Protein AF-A0A9X9MD93-F1 (afdb_monomer)

Nearest PDB structures (foldseek):
  1ft8-assembly1_A  TM=9.246E-01  e=2.616E-09  Homo sapiens
  1ft8-assembly3_C  TM=9.223E-01  e=4.762E-09  Homo sapiens
  1fo1-assembly1_A  TM=9.308E-01  e=7.587E-09  Homo sapiens
  3rw6-assembly2_B  TM=9.137E-01  e=1.292E-08  Homo sapiens
  1ft8-assembly2_B  TM=8.081E-01  e=3.649E-09  Homo sapiens

InterPro domains:
  IPR030217 Nuclear RNA export factor [PTHR10662] (1-91)
  IPR032675 Leucine-rich repeat domain superfamily [G3DSA:3.80.10.10] (1-95)
  IPR057125 NXF1/2/3/5-like, leucine-rich repeat domain [PF24048] (1-90)

Mean predicted aligned error: 8.59 Å

pLDDT: mean 79.41, std 20.31, range [32.62, 97.31]

Foldseek 3Di:
DVVVLQCCLVPPLQDAADEPAQVQDQAQLVVCCCVPRRLNHQHYEHDQHAHQALVRVVSNFPRNHQFYAHHNYNHCVVDPDSVVNGDRPPDGPDRCVVVVPPDD

Structure (mmCIF, N/CA/C/O backbone):
data_AF-A0A9X9MD93-F1
#
_entry.id   AF-A0A9X9MD93-F1
#
loop_
_atom_site.group_PDB
_atom_site.id
_atom_site.type_symbol
_atom_site.label_atom_id
_atom_site.label_alt_id
_atom_site.label_comp_id
_atom_site.label_asym_id
_atom_site.label_entity_id
_atom_site.label_seq_id
_atom_site.pdbx_PDB_ins_code
_atom_site.Cartn_x
_atom_site.Cartn_y
_atom_site.Cartn_z
_atom_site.occupancy
_atom_site.B_iso_or_equiv
_atom_site.auth_seq_id
_atom_site.auth_comp_id
_atom_site.auth_asym_id
_atom_site.auth_atom_id
_atom_site.pdbx_PDB_model_num
ATOM 1 N N . MET A 1 1 ? -9.649 7.035 -7.954 1.00 81.81 1 MET A N 1
ATOM 2 C CA . MET A 1 1 ? -9.909 6.357 -6.664 1.00 81.81 1 MET A CA 1
ATOM 3 C C . MET A 1 1 ? -11.027 7.012 -5.843 1.00 81.81 1 MET A C 1
ATOM 5 O O . MET A 1 1 ? -11.624 6.320 -5.035 1.00 81.81 1 MET A O 1
ATOM 9 N N . ALA A 1 2 ? -11.346 8.300 -6.046 1.00 86.69 2 ALA A N 1
ATOM 10 C CA . ALA A 1 2 ? -12.284 9.069 -5.213 1.00 86.69 2 ALA A CA 1
ATOM 11 C C . ALA A 1 2 ? -13.589 8.346 -4.809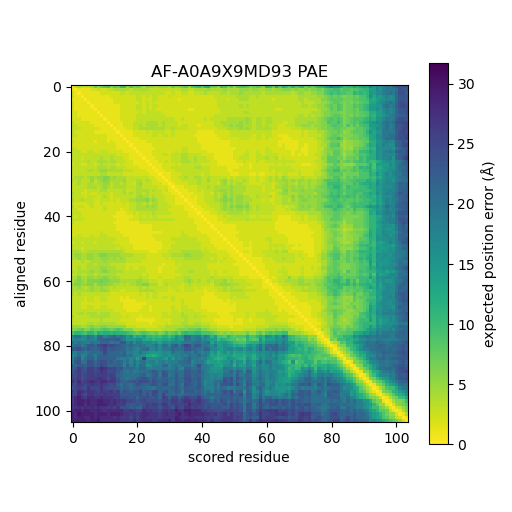 1.00 86.69 2 ALA A C 1
ATOM 13 O O . ALA A 1 2 ? -13.875 8.249 -3.621 1.00 86.69 2 ALA A O 1
ATOM 14 N N . ALA A 1 3 ? -14.341 7.776 -5.760 1.00 92.62 3 ALA A N 1
ATOM 15 C CA . ALA A 1 3 ? -15.603 7.091 -5.451 1.00 92.62 3 ALA A CA 1
ATOM 16 C C . ALA A 1 3 ? -15.425 5.910 -4.475 1.00 92.62 3 ALA A C 1
ATOM 18 O O . ALA A 1 3 ? -16.207 5.748 -3.544 1.00 92.62 3 ALA A O 1
ATOM 19 N N . THR A 1 4 ? -14.364 5.114 -4.640 1.00 91.94 4 THR A N 1
ATOM 20 C CA . THR A 1 4 ? -14.040 4.004 -3.733 1.00 91.94 4 THR A CA 1
ATOM 21 C C . THR A 1 4 ? -13.760 4.505 -2.318 1.00 91.94 4 THR A C 1
AT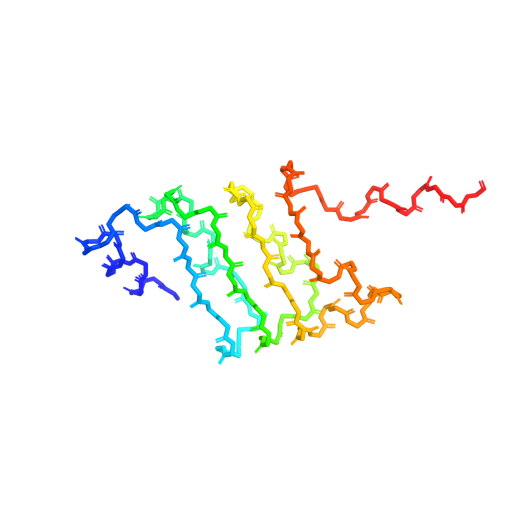OM 23 O O . THR A 1 4 ? -14.281 3.945 -1.358 1.00 91.94 4 THR A O 1
ATOM 26 N N . LEU A 1 5 ? -12.971 5.576 -2.177 1.00 91.88 5 LEU A N 1
ATOM 27 C CA . LEU A 1 5 ? -12.649 6.153 -0.868 1.00 91.88 5 LEU A CA 1
ATOM 28 C C . LEU A 1 5 ? -13.876 6.761 -0.192 1.00 91.88 5 LEU A C 1
ATOM 30 O O . LEU A 1 5 ? -14.025 6.633 1.019 1.00 91.88 5 LEU A O 1
ATOM 34 N N . GLN A 1 6 ? -14.776 7.365 -0.969 1.00 94.38 6 GLN A N 1
ATOM 35 C CA . GLN A 1 6 ? -16.038 7.878 -0.453 1.00 94.38 6 GLN A CA 1
ATOM 36 C C . GLN A 1 6 ? -16.915 6.750 0.108 1.00 94.38 6 GLN A C 1
ATOM 38 O O . GLN A 1 6 ? -17.390 6.855 1.235 1.00 94.38 6 GLN A O 1
ATOM 43 N N . ILE A 1 7 ? -17.049 5.639 -0.623 1.00 95.38 7 ILE A N 1
ATOM 44 C CA . ILE A 1 7 ? -17.798 4.466 -0.150 1.00 95.38 7 ILE A CA 1
ATOM 45 C C . ILE A 1 7 ? -17.182 3.913 1.140 1.00 95.38 7 ILE A C 1
ATOM 47 O O . ILE A 1 7 ? -17.920 3.599 2.073 1.00 95.38 7 ILE A O 1
ATOM 51 N N . ILE A 1 8 ? -15.850 3.816 1.218 1.00 94.94 8 ILE A N 1
ATOM 52 C CA . ILE A 1 8 ? -15.162 3.357 2.432 1.00 94.94 8 ILE A CA 1
ATOM 53 C C . ILE A 1 8 ? -15.421 4.318 3.592 1.00 94.94 8 ILE A C 1
ATOM 55 O O . ILE A 1 8 ? -15.804 3.871 4.665 1.00 94.94 8 ILE A O 1
ATOM 59 N N . LYS A 1 9 ? -15.281 5.628 3.384 1.00 93.69 9 LYS A N 1
ATOM 60 C CA . LYS A 1 9 ? -15.534 6.634 4.420 1.00 93.69 9 LYS A CA 1
ATOM 61 C C . LYS A 1 9 ? -16.962 6.558 4.970 1.00 93.69 9 LYS A C 1
ATOM 63 O O . LYS A 1 9 ? -17.157 6.694 6.173 1.00 93.69 9 LYS A O 1
ATOM 68 N N . GLU A 1 10 ? -17.947 6.371 4.095 1.00 96.31 10 GLU A N 1
ATOM 69 C CA . GLU A 1 10 ? -19.366 6.352 4.468 1.00 96.31 10 GLU A CA 1
ATOM 70 C C . GLU A 1 10 ? -19.788 5.034 5.131 1.00 96.31 10 GLU A C 1
ATOM 72 O O . GLU A 1 10 ? -20.580 5.053 6.070 1.00 96.31 10 GLU A O 1
ATOM 77 N N . ASN A 1 11 ? -19.263 3.895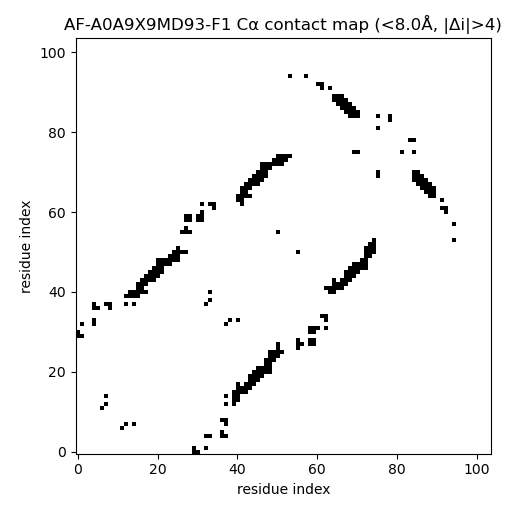 4.666 1.00 97.31 11 ASN A N 1
ATOM 78 C CA . ASN A 1 11 ? -19.759 2.571 5.063 1.00 97.31 11 ASN A CA 1
ATOM 79 C C . ASN A 1 11 ? -18.793 1.792 5.969 1.00 97.31 11 ASN A C 1
ATOM 81 O O . ASN A 1 11 ? -19.223 0.919 6.718 1.00 97.31 11 ASN A O 1
ATOM 85 N N . PHE A 1 12 ? -17.495 2.090 5.906 1.00 96.25 12 PHE A N 1
ATOM 86 C CA . PHE A 1 12 ? -16.424 1.377 6.609 1.00 96.25 12 PHE A CA 1
ATOM 87 C C . PHE A 1 12 ? -15.389 2.353 7.214 1.00 96.25 12 PHE A C 1
ATOM 89 O O . PHE A 1 12 ? -14.195 2.236 6.928 1.00 96.25 12 PHE A O 1
ATOM 96 N N . PRO A 1 13 ? -15.801 3.328 8.049 1.00 93.44 13 PRO A N 1
ATOM 97 C CA . PRO A 1 13 ? -14.903 4.376 8.553 1.00 93.44 13 PRO A CA 1
ATOM 98 C C . PRO A 1 13 ? -13.737 3.841 9.407 1.00 93.44 13 PRO A C 1
ATOM 100 O O . PRO A 1 13 ? -12.694 4.484 9.517 1.00 93.44 13 PRO A O 1
ATOM 103 N N . GLU A 1 14 ? -13.884 2.649 9.984 1.00 94.81 14 GLU A N 1
ATOM 104 C CA . GLU A 1 14 ? -12.886 1.993 10.840 1.00 94.81 14 GLU A CA 1
ATOM 105 C C . GLU A 1 14 ? -11.974 1.015 10.074 1.00 94.81 14 GLU A C 1
ATOM 107 O O . GLU A 1 14 ? -11.267 0.214 10.682 1.00 94.81 14 GLU A O 1
ATOM 112 N N . LEU A 1 15 ? -11.989 1.040 8.735 1.00 95.56 15 LEU A N 1
ATOM 113 C CA . LEU A 1 15 ? -11.178 0.135 7.920 1.00 95.56 15 LEU A CA 1
ATOM 114 C C . LEU A 1 15 ? -9.674 0.331 8.185 1.00 95.56 15 LEU A C 1
ATOM 116 O O . LEU A 1 15 ? -9.124 1.394 7.923 1.00 95.56 15 LEU A O 1
ATOM 120 N N . LEU A 1 16 ? -8.999 -0.733 8.625 1.00 95.00 16 LEU A N 1
ATOM 121 C CA . LEU A 1 16 ? -7.554 -0.720 8.894 1.00 95.00 16 LEU A CA 1
ATOM 122 C C . LEU A 1 16 ? -6.718 -1.203 7.700 1.00 95.00 16 LEU A C 1
ATOM 124 O O . LEU A 1 16 ? -5.616 -0.714 7.454 1.00 95.00 16 LEU A O 1
ATOM 128 N N . SER A 1 17 ? -7.246 -2.162 6.933 1.00 95.44 17 SER A N 1
ATOM 129 C CA . SER A 1 17 ? -6.529 -2.811 5.833 1.00 95.44 17 SER A CA 1
ATOM 130 C C . SER A 1 17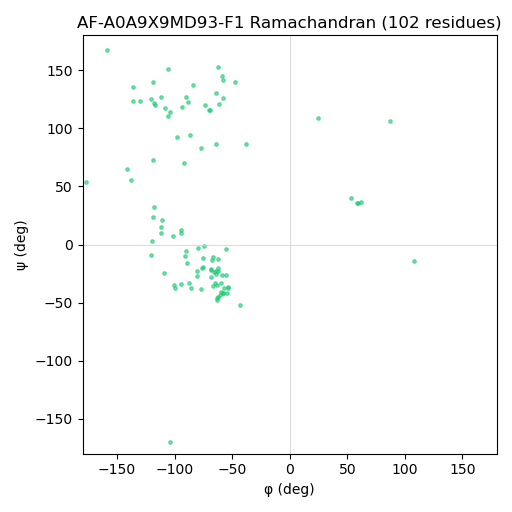 ? -7.247 -2.623 4.505 1.00 95.44 17 SER A C 1
ATOM 132 O O . SER A 1 17 ? -8.418 -2.978 4.361 1.00 95.44 17 SER A O 1
ATOM 134 N N . LEU A 1 18 ? -6.524 -2.097 3.517 1.00 94.62 18 LEU A N 1
ATOM 135 C CA . LEU A 1 18 ? -7.008 -1.903 2.158 1.00 94.62 18 LEU A CA 1
ATOM 136 C C . LEU A 1 18 ? -6.192 -2.757 1.182 1.00 94.62 18 LEU A C 1
ATOM 138 O O . LEU A 1 18 ? -4.977 -2.603 1.040 1.00 94.62 18 LEU A O 1
ATOM 142 N N . ASN A 1 19 ? -6.872 -3.655 0.470 1.00 94.94 19 ASN A N 1
ATOM 143 C CA . ASN A 1 19 ? -6.247 -4.510 -0.531 1.00 94.94 19 ASN A CA 1
ATOM 144 C C . ASN A 1 19 ? -6.568 -4.025 -1.948 1.00 94.94 19 ASN A C 1
ATOM 146 O O . ASN A 1 19 ? -7.711 -4.092 -2.394 1.00 94.94 19 ASN A O 1
ATOM 150 N N . LEU A 1 20 ? -5.538 -3.573 -2.659 1.00 95.12 20 LEU A N 1
ATOM 151 C CA . LEU A 1 20 ? -5.594 -3.121 -4.047 1.00 95.12 20 LEU A CA 1
ATOM 152 C C . LEU A 1 20 ? -4.702 -3.979 -4.960 1.00 95.12 20 LEU A C 1
ATOM 154 O O . LEU A 1 20 ? -4.294 -3.533 -6.037 1.00 95.12 20 LEU A O 1
ATOM 158 N N . CYS A 1 21 ? -4.407 -5.214 -4.560 1.00 95.38 21 CYS A N 1
ATOM 159 C CA . CYS A 1 21 ? -3.626 -6.159 -5.348 1.00 95.38 21 CYS A CA 1
ATOM 160 C C . CYS A 1 21 ? -4.272 -6.427 -6.722 1.00 95.38 21 CYS A C 1
ATOM 162 O O . CYS A 1 21 ? -5.492 -6.561 -6.812 1.00 95.38 21 CYS A O 1
ATOM 164 N N . LYS A 1 22 ? -3.461 -6.555 -7.785 1.00 95.56 22 LYS A N 1
ATOM 165 C CA . LYS A 1 22 ? -3.919 -6.894 -9.155 1.00 95.56 22 LYS A CA 1
ATOM 166 C C . LYS A 1 22 ? -4.929 -5.917 -9.779 1.00 95.56 22 LYS A C 1
ATOM 168 O O . LYS A 1 22 ? -5.791 -6.339 -10.547 1.00 95.56 22 LYS A O 1
ATOM 173 N N . ASN A 1 23 ? -4.802 -4.617 -9.517 1.00 96.00 23 ASN A N 1
ATOM 174 C CA . ASN A 1 23 ? -5.678 -3.589 -10.100 1.00 96.00 23 ASN A CA 1
ATOM 175 C C . ASN A 1 23 ? -5.063 -2.823 -11.282 1.00 96.00 23 ASN A C 1
ATOM 177 O O . ASN A 1 23 ? -5.673 -1.874 -11.769 1.00 96.00 23 ASN A O 1
ATOM 181 N N . LYS A 1 24 ? -3.879 -3.232 -11.767 1.00 95.38 24 LYS A N 1
ATOM 182 C CA . LYS A 1 24 ? -3.139 -2.552 -12.849 1.00 95.38 24 LYS A CA 1
ATOM 183 C C . LYS A 1 24 ? -2.924 -1.059 -12.562 1.00 95.38 24 LYS A C 1
ATOM 185 O O . LYS A 1 24 ? -3.081 -0.213 -13.437 1.00 95.38 24 LYS A O 1
ATOM 190 N N . LEU A 1 25 ? -2.614 -0.720 -11.312 1.00 94.31 25 LEU A N 1
ATOM 191 C CA . LEU A 1 25 ? -2.315 0.655 -10.920 1.00 94.31 25 LEU A CA 1
ATOM 192 C C . LEU A 1 25 ? -0.930 1.052 -11.441 1.00 94.31 25 LEU A C 1
ATOM 194 O O . LEU A 1 25 ? 0.061 0.431 -11.070 1.00 94.31 25 LEU A O 1
ATOM 198 N N . TYR A 1 26 ? -0.881 2.093 -12.270 1.00 94.06 26 TYR A N 1
ATOM 199 C CA . TYR A 1 26 ? 0.360 2.701 -12.772 1.00 94.06 26 TYR A CA 1
ATOM 200 C C . TYR A 1 26 ? 0.717 3.979 -12.006 1.00 94.06 26 TYR A C 1
ATOM 202 O O . TYR A 1 26 ? 1.888 4.274 -11.790 1.00 94.06 26 TYR A O 1
ATOM 210 N N . GLN A 1 27 ? -0.313 4.732 -11.610 1.00 93.19 27 GLN A N 1
ATOM 211 C CA . GLN A 1 27 ? -0.221 6.028 -10.946 1.00 93.19 27 GLN A CA 1
ATOM 212 C C . GLN A 1 27 ? -0.861 5.962 -9.562 1.00 93.19 27 GLN A C 1
ATOM 214 O O . GLN A 1 27 ? -1.923 5.352 -9.400 1.00 93.19 27 GLN A O 1
ATOM 219 N N . LEU A 1 28 ? -0.233 6.605 -8.577 1.00 91.62 28 LEU A N 1
ATOM 220 C CA . LEU A 1 28 ? -0.676 6.565 -7.175 1.00 91.62 28 LEU A CA 1
ATOM 221 C C . LEU A 1 28 ? -1.213 7.910 -6.654 1.00 91.62 28 LEU A C 1
ATOM 223 O O . LEU A 1 28 ? -1.485 8.034 -5.462 1.00 91.62 28 LEU A O 1
ATOM 227 N N . ASP A 1 29 ? -1.430 8.903 -7.526 1.00 88.25 29 ASP A N 1
ATOM 228 C CA . ASP A 1 29 ? -1.895 10.252 -7.149 1.00 88.25 29 ASP A CA 1
ATOM 229 C C . ASP A 1 29 ? -3.189 10.223 -6.317 1.00 88.25 29 ASP A C 1
ATOM 231 O O . ASP A 1 29 ? -3.302 10.898 -5.297 1.00 88.25 29 ASP A O 1
ATOM 235 N N . GLY A 1 30 ? -4.140 9.364 -6.696 1.00 85.06 30 GLY A N 1
ATOM 236 C CA . GLY A 1 30 ? -5.424 9.220 -6.003 1.00 85.06 30 GLY A CA 1
ATOM 237 C C . GLY A 1 30 ? -5.371 8.472 -4.665 1.00 85.06 30 GLY A C 1
ATOM 238 O O . GLY A 1 30 ? -6.420 8.292 -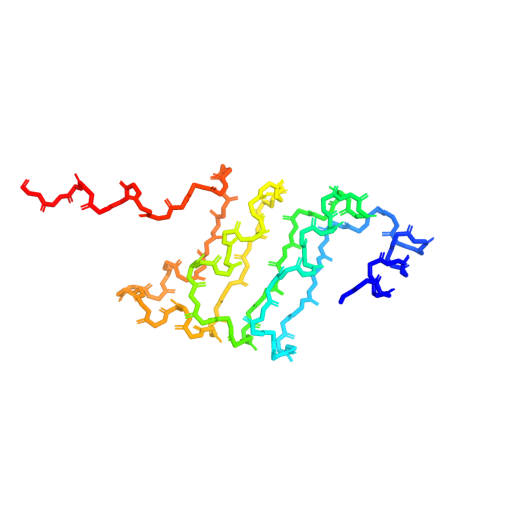4.053 1.00 85.06 30 GLY A O 1
ATOM 239 N N . LEU A 1 31 ? -4.202 7.983 -4.231 1.00 87.56 31 LEU A N 1
ATOM 240 C CA . LEU A 1 31 ? -4.021 7.383 -2.901 1.00 87.56 31 LEU A CA 1
ATOM 241 C C . LEU A 1 31 ? -3.625 8.421 -1.845 1.00 87.56 31 LEU A C 1
ATOM 243 O O . LEU A 1 31 ? -3.769 8.150 -0.657 1.00 87.56 31 LEU A O 1
ATOM 247 N N . SER A 1 32 ? -3.173 9.611 -2.253 1.00 85.19 32 SER A N 1
ATOM 248 C CA . SER A 1 32 ? -2.883 10.715 -1.324 1.00 85.19 32 SER A CA 1
ATOM 249 C C . SER A 1 32 ? -4.123 11.131 -0.515 1.00 85.19 32 SER A C 1
ATOM 251 O O . SER A 1 32 ? -4.022 11.414 0.680 1.00 85.19 32 SER A O 1
ATOM 253 N N . ASP A 1 33 ? -5.307 11.032 -1.125 1.00 88.88 33 ASP A N 1
ATOM 254 C CA . ASP A 1 33 ? -6.602 11.312 -0.498 1.00 88.88 33 ASP A CA 1
ATOM 255 C C . ASP A 1 33 ? -6.933 10.377 0.678 1.00 88.88 33 ASP A C 1
ATOM 257 O O . ASP A 1 33 ? -7.745 10.741 1.532 1.00 88.88 33 ASP A O 1
ATOM 261 N N . ILE A 1 34 ? -6.299 9.198 0.783 1.00 89.38 34 ILE A N 1
ATOM 262 C CA . ILE A 1 34 ? -6.511 8.270 1.911 1.00 89.38 34 ILE A CA 1
ATOM 263 C C . ILE A 1 34 ? -6.197 8.959 3.241 1.00 89.38 34 ILE A C 1
ATOM 265 O O . ILE A 1 34 ? -6.943 8.768 4.200 1.00 89.38 34 ILE A O 1
ATOM 269 N N . ILE A 1 35 ? -5.173 9.824 3.280 1.00 85.69 35 ILE A N 1
ATOM 270 C CA . ILE A 1 35 ? -4.772 10.573 4.484 1.00 85.69 35 ILE A CA 1
ATOM 271 C C . ILE A 1 35 ? -5.959 11.348 5.077 1.00 85.69 35 ILE A C 1
ATOM 273 O O . ILE A 1 35 ? -6.074 11.461 6.295 1.00 85.69 35 ILE A O 1
ATOM 277 N N . GLN A 1 36 ? -6.835 11.891 4.228 1.00 87.19 36 GLN A N 1
ATOM 278 C CA . GLN A 1 36 ? -7.969 12.712 4.657 1.00 87.19 36 GLN A CA 1
ATOM 279 C C . GLN A 1 36 ? -9.286 11.934 4.700 1.00 87.19 36 GLN A C 1
ATOM 281 O O . GLN A 1 36 ? -10.125 12.189 5.563 1.00 87.19 36 GLN A O 1
ATOM 286 N N . MET A 1 37 ? -9.502 11.019 3.752 1.00 90.81 37 MET A N 1
ATOM 287 C CA . MET A 1 37 ? -10.785 10.335 3.593 1.00 90.81 37 MET A CA 1
ATOM 288 C C . MET A 1 37 ? -10.916 9.103 4.482 1.00 90.81 37 MET A C 1
ATOM 290 O O . MET A 1 37 ? -12.007 8.855 4.991 1.00 90.81 37 MET A O 1
ATOM 294 N N . VAL A 1 38 ? -9.831 8.346 4.665 1.00 90.88 38 VAL A N 1
ATOM 295 C CA . VAL A 1 38 ? -9.829 7.086 5.421 1.00 90.88 38 VAL A CA 1
ATOM 296 C C . VAL A 1 38 ? -8.531 6.976 6.243 1.00 90.88 38 VAL A C 1
ATOM 298 O O . VAL A 1 38 ? -7.693 6.110 5.984 1.00 90.88 38 VAL A O 1
ATOM 301 N N . PRO A 1 39 ? -8.325 7.869 7.233 1.00 90.25 39 PRO A N 1
ATOM 302 C CA . PRO A 1 39 ? -7.058 7.988 7.967 1.00 90.25 39 PRO A CA 1
ATOM 303 C C . PRO A 1 39 ? -6.726 6.770 8.843 1.00 90.25 39 PRO A C 1
ATOM 305 O O . PRO A 1 39 ? -5.627 6.685 9.385 1.00 90.25 39 PRO A O 1
ATOM 308 N N . THR A 1 40 ? -7.685 5.863 9.019 1.00 93.56 40 THR A N 1
ATOM 309 C CA . THR A 1 40 ? -7.585 4.623 9.792 1.00 93.56 40 THR A CA 1
ATOM 310 C C . THR A 1 40 ? -6.805 3.530 9.065 1.00 93.56 40 THR A C 1
ATOM 312 O O . THR A 1 40 ? -6.278 2.634 9.722 1.00 93.56 40 THR A O 1
ATOM 315 N N . VAL A 1 41 ? -6.668 3.616 7.736 1.00 93.56 41 VAL A N 1
ATOM 316 C CA . VAL A 1 41 ? -5.926 2.622 6.952 1.00 93.56 41 VAL A CA 1
ATOM 317 C C . VAL A 1 41 ? -4.430 2.725 7.244 1.00 93.56 41 VAL A C 1
ATOM 319 O O . VAL A 1 41 ? -3.777 3.707 6.886 1.00 93.56 41 VAL A O 1
ATOM 322 N N . ASN A 1 42 ? -3.879 1.664 7.828 1.00 92.06 42 ASN A N 1
ATOM 323 C CA . ASN A 1 42 ? -2.454 1.507 8.122 1.00 92.06 42 ASN A CA 1
ATOM 324 C C . ASN A 1 42 ? -1.837 0.276 7.426 1.00 92.06 42 ASN A C 1
ATOM 326 O O . ASN A 1 42 ? -0.617 0.140 7.397 1.00 92.06 42 ASN A O 1
ATOM 330 N N . ILE A 1 43 ? -2.640 -0.591 6.803 1.00 92.81 43 ILE A N 1
ATOM 331 C CA . ILE A 1 43 ? -2.160 -1.736 6.016 1.00 92.81 43 ILE A CA 1
ATOM 332 C C . ILE A 1 43 ? -2.612 -1.565 4.566 1.00 92.81 43 ILE A C 1
ATOM 334 O O . ILE A 1 43 ? -3.811 -1.496 4.285 1.00 92.81 43 ILE A O 1
ATOM 338 N N . LEU A 1 44 ? -1.663 -1.538 3.627 1.00 93.62 44 LEU A N 1
ATOM 339 C CA . LEU A 1 44 ? -1.950 -1.349 2.205 1.00 93.62 44 LEU A CA 1
ATOM 340 C C . LEU A 1 44 ? -1.268 -2.411 1.337 1.00 93.62 44 LEU A C 1
ATOM 342 O O . LEU A 1 44 ? -0.043 -2.545 1.318 1.00 93.62 44 LEU A O 1
ATOM 346 N N . ASN A 1 45 ? -2.061 -3.128 0.541 1.00 94.12 45 ASN A N 1
ATOM 347 C CA . ASN A 1 45 ? -1.533 -4.076 -0.436 1.00 94.12 45 ASN A CA 1
ATOM 348 C C . ASN A 1 45 ? -1.635 -3.531 -1.865 1.00 94.12 45 ASN A C 1
ATOM 350 O O . ASN A 1 45 ? -2.726 -3.449 -2.423 1.00 94.12 45 ASN A O 1
ATOM 354 N N . LEU A 1 46 ? -0.487 -3.215 -2.466 1.00 94.75 46 LEU A N 1
ATOM 355 C CA . LEU A 1 46 ? -0.340 -2.776 -3.858 1.00 94.75 46 LEU A CA 1
ATOM 356 C C . LEU A 1 46 ? 0.391 -3.814 -4.722 1.00 94.75 46 LEU A C 1
ATOM 358 O O . LEU A 1 46 ? 0.822 -3.496 -5.830 1.00 94.75 46 LEU A O 1
ATOM 362 N N . SER A 1 47 ? 0.535 -5.056 -4.260 1.00 92.81 47 SER A N 1
ATOM 363 C CA . SER A 1 47 ? 1.245 -6.091 -5.014 1.00 92.81 47 SER A CA 1
ATOM 364 C C . SER A 1 47 ? 0.574 -6.398 -6.358 1.00 92.81 47 SER A C 1
ATOM 366 O O . SER A 1 47 ? -0.643 -6.264 -6.510 1.00 92.81 47 SER A O 1
ATOM 368 N N . LYS A 1 48 ? 1.362 -6.853 -7.336 1.00 94.06 48 LYS A N 1
ATOM 369 C CA . LYS A 1 48 ? 0.887 -7.248 -8.672 1.00 94.06 48 LYS A CA 1
ATOM 370 C C . LYS A 1 48 ? 0.163 -6.110 -9.403 1.00 94.06 48 LYS A C 1
ATOM 372 O O . LYS A 1 48 ? -0.839 -6.338 -10.076 1.00 94.06 48 LYS A O 1
ATOM 377 N N . ASN A 1 49 ? 0.626 -4.882 -9.202 1.00 95.56 49 ASN A N 1
ATOM 378 C CA . ASN A 1 49 ? 0.229 -3.720 -9.988 1.00 95.56 49 ASN A CA 1
ATOM 379 C C . ASN A 1 49 ? 1.361 -3.359 -10.962 1.00 95.56 49 ASN A C 1
ATOM 381 O O . ASN A 1 49 ? 2.303 -4.124 -11.147 1.00 95.56 49 ASN A O 1
ATOM 385 N N . GLU A 1 50 ? 1.254 -2.202 -11.603 1.00 95.75 50 GLU A N 1
ATOM 386 C CA . GLU A 1 50 ? 2.153 -1.769 -12.670 1.00 95.75 50 GLU A CA 1
ATOM 387 C C . GLU A 1 50 ? 2.903 -0.494 -12.269 1.00 95.75 50 GLU A C 1
ATOM 389 O O . GLU A 1 50 ? 3.192 0.368 -13.099 1.00 95.75 50 GLU A O 1
ATOM 394 N N . VAL A 1 51 ? 3.196 -0.347 -10.972 1.00 93.19 51 VAL A N 1
ATOM 395 C CA . VAL A 1 51 ? 3.842 0.853 -10.441 1.00 93.19 51 VAL A CA 1
ATOM 396 C C . VAL A 1 51 ? 5.296 0.899 -10.942 1.00 93.19 51 VAL A C 1
ATOM 398 O O . VAL A 1 51 ? 6.096 0.017 -10.603 1.00 93.19 51 VAL A O 1
ATOM 401 N N . PRO A 1 52 ? 5.665 1.908 -11.752 1.00 90.88 52 PRO A N 1
ATOM 402 C CA . PRO A 1 52 ? 6.898 1.885 -12.533 1.00 90.88 52 PRO A CA 1
ATOM 403 C C . PRO A 1 52 ? 8.147 2.259 -11.734 1.00 90.88 52 PRO A C 1
ATOM 405 O O . PRO A 1 52 ? 9.249 1.863 -12.104 1.00 90.88 52 PRO A O 1
ATOM 408 N N . SER A 1 53 ? 8.016 3.060 -10.673 1.00 87.50 53 SER A N 1
ATOM 409 C CA . SER A 1 53 ? 9.178 3.622 -9.984 1.00 87.50 53 SER A CA 1
ATOM 410 C C . SER A 1 53 ? 8.884 4.063 -8.551 1.00 87.50 53 SER A C 1
ATOM 412 O O . SER A 1 53 ? 7.738 4.207 -8.128 1.00 87.50 53 SER A O 1
ATOM 414 N N . VAL A 1 54 ? 9.959 4.335 -7.809 1.00 85.00 54 VAL A N 1
ATOM 415 C CA . VAL A 1 54 ? 9.917 4.889 -6.446 1.00 85.00 54 VAL A CA 1
ATOM 416 C C . VAL A 1 54 ? 9.305 6.296 -6.409 1.00 85.00 54 VAL A C 1
ATOM 418 O O . VAL A 1 54 ? 8.736 6.686 -5.393 1.00 85.00 54 VAL A O 1
ATOM 421 N N . TRP A 1 55 ? 9.363 7.052 -7.511 1.00 88.12 55 TRP A N 1
ATOM 422 C CA . TRP A 1 55 ? 8.720 8.367 -7.605 1.00 88.12 55 TRP A CA 1
ATOM 423 C C . TRP A 1 55 ? 7.211 8.284 -7.352 1.00 88.12 55 TRP A C 1
ATOM 425 O O . TRP A 1 55 ? 6.669 9.089 -6.597 1.00 88.12 55 TRP A O 1
ATOM 435 N N . GLU A 1 56 ? 6.545 7.265 -7.903 1.00 90.69 56 GLU A N 1
ATOM 436 C CA . GLU A 1 56 ? 5.116 7.047 -7.659 1.00 90.69 56 GLU A CA 1
ATOM 437 C C . GLU A 1 56 ? 4.826 6.743 -6.186 1.00 90.69 56 GLU A C 1
ATOM 439 O O . GLU A 1 56 ? 3.829 7.221 -5.649 1.00 90.69 56 GLU A O 1
ATOM 444 N N . LEU A 1 57 ? 5.722 6.032 -5.492 1.00 87.75 57 LEU A N 1
ATOM 445 C CA . LEU A 1 57 ? 5.601 5.821 -4.044 1.00 87.75 57 LEU A CA 1
ATOM 446 C C . LEU A 1 57 ? 5.725 7.133 -3.261 1.00 87.75 57 LEU A C 1
ATOM 448 O O . LEU A 1 57 ? 5.047 7.315 -2.251 1.00 87.75 57 LEU A O 1
ATOM 452 N N . GLY A 1 58 ? 6.540 8.073 -3.746 1.00 87.38 58 GLY A N 1
ATOM 453 C CA . GLY A 1 58 ? 6.705 9.399 -3.150 1.00 87.38 58 GLY A CA 1
ATOM 454 C C . GLY A 1 58 ? 5.408 10.212 -3.075 1.00 87.38 58 GLY A C 1
ATOM 455 O O . GLY A 1 58 ? 5.260 11.029 -2.168 1.00 87.38 58 GLY A O 1
ATOM 456 N N . LYS A 1 59 ? 4.433 9.953 -3.955 1.00 88.06 59 LYS A N 1
ATOM 457 C CA . LYS A 1 59 ? 3.110 10.610 -3.938 1.00 88.06 59 LYS A CA 1
ATOM 458 C C . LYS A 1 59 ? 2.249 10.209 -2.742 1.00 88.06 59 LYS A C 1
ATOM 460 O O . LYS A 1 59 ? 1.334 10.931 -2.363 1.00 88.06 59 LYS A O 1
ATOM 465 N N . MET A 1 60 ? 2.561 9.068 -2.135 1.00 86.81 60 MET A N 1
ATOM 466 C CA . MET A 1 60 ? 1.903 8.561 -0.934 1.00 86.81 60 MET A CA 1
ATOM 467 C C . MET A 1 60 ? 2.640 8.961 0.353 1.00 86.81 60 MET A C 1
ATOM 469 O O . MET A 1 60 ? 2.339 8.451 1.437 1.00 86.81 60 MET A O 1
ATOM 473 N N . LYS A 1 61 ? 3.629 9.861 0.259 1.00 83.25 61 LYS A N 1
ATOM 474 C CA . LYS A 1 61 ? 4.346 10.381 1.423 1.00 83.25 61 LYS A CA 1
ATOM 475 C C . LYS A 1 61 ? 3.351 11.032 2.387 1.00 83.25 61 LYS A C 1
ATOM 477 O O . LYS A 1 61 ? 2.587 11.910 2.006 1.00 83.25 61 LYS A O 1
ATOM 482 N N . GLY A 1 62 ? 3.384 10.602 3.646 1.00 83.56 62 GLY A N 1
ATOM 483 C CA . GLY A 1 62 ? 2.462 11.064 4.688 1.00 83.56 62 GLY A CA 1
ATOM 484 C C . GLY A 1 62 ? 1.417 10.028 5.105 1.00 83.56 62 GLY A C 1
ATOM 485 O O . GLY A 1 62 ? 0.846 10.179 6.185 1.00 83.56 62 GLY A O 1
ATOM 486 N N . LEU A 1 63 ? 1.224 8.949 4.333 1.00 85.88 63 LEU A N 1
ATOM 487 C CA . LEU A 1 63 ? 0.485 7.787 4.829 1.00 85.88 63 LEU A CA 1
ATOM 488 C C . LEU A 1 63 ? 1.242 7.151 6.001 1.00 85.88 63 LEU A C 1
ATOM 490 O O . LEU A 1 63 ? 2.442 6.875 5.914 1.00 85.88 63 LEU A O 1
ATOM 494 N N . LYS A 1 64 ? 0.525 6.914 7.100 1.00 87.19 64 LYS A N 1
ATOM 495 C CA . LYS A 1 64 ? 1.040 6.237 8.294 1.00 87.19 64 LYS A CA 1
ATOM 496 C C . LYS A 1 64 ? 0.765 4.740 8.180 1.00 87.19 64 LYS A C 1
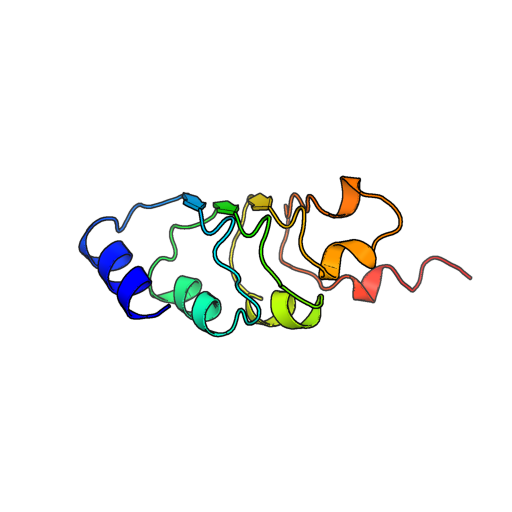ATOM 498 O O . LYS A 1 64 ? -0.106 4.215 8.862 1.00 87.19 64 LYS A O 1
ATOM 503 N N . LEU A 1 65 ? 1.471 4.086 7.262 1.00 88.50 65 LEU A N 1
ATOM 504 C CA . LEU A 1 65 ? 1.353 2.644 7.0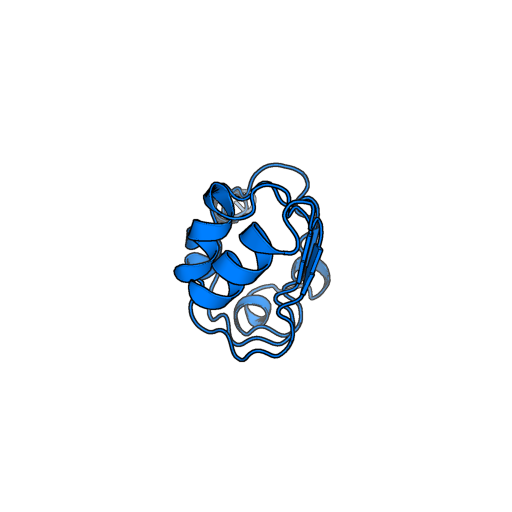71 1.00 88.50 65 LEU A CA 1
ATOM 505 C C . LEU A 1 65 ? 2.252 1.901 8.064 1.00 88.50 65 LEU A C 1
ATOM 507 O O . LEU A 1 65 ? 3.398 2.291 8.266 1.00 88.50 65 LEU A O 1
ATOM 511 N N . GLU A 1 66 ? 1.720 0.834 8.647 1.00 90.25 66 GLU A N 1
ATOM 512 C CA . GLU A 1 66 ? 2.457 -0.206 9.371 1.00 90.25 66 GLU A CA 1
ATOM 513 C C . GLU A 1 66 ? 2.925 -1.302 8.404 1.00 90.25 66 GLU A C 1
ATOM 515 O O . GLU A 1 66 ? 4.013 -1.857 8.561 1.00 90.25 66 GLU A O 1
ATOM 520 N N . GLU A 1 67 ? 2.136 -1.577 7.358 1.00 88.75 67 GLU A N 1
ATOM 521 C CA . GLU A 1 67 ? 2.469 -2.570 6.339 1.00 88.75 67 GLU A CA 1
ATOM 522 C C . GLU A 1 67 ? 2.183 -2.074 4.919 1.00 88.75 67 GLU A C 1
ATOM 524 O O . GLU A 1 67 ? 1.107 -1.548 4.618 1.00 88.75 67 GLU A O 1
ATOM 529 N N . LEU A 1 68 ? 3.138 -2.315 4.013 1.00 91.12 68 LEU A N 1
ATOM 530 C CA . LEU A 1 68 ? 3.020 -2.009 2.592 1.00 91.12 68 LEU A CA 1
ATOM 531 C C . LEU A 1 68 ? 3.545 -3.166 1.733 1.00 91.12 68 LEU A C 1
ATOM 533 O O . LEU A 1 68 ? 4.702 -3.570 1.829 1.00 91.12 68 LEU A O 1
ATOM 537 N N . TRP A 1 69 ? 2.698 -3.684 0.844 1.00 91.31 69 TRP A N 1
ATOM 538 C CA . TRP A 1 69 ? 3.056 -4.806 -0.025 1.00 91.31 69 TRP A CA 1
ATOM 539 C C . TRP A 1 69 ? 3.225 -4.322 -1.467 1.00 91.31 69 TRP A C 1
ATOM 541 O O . TRP A 1 69 ? 2.261 -3.864 -2.076 1.00 91.31 69 TRP A O 1
ATOM 551 N N . LEU A 1 70 ? 4.431 -4.456 -2.033 1.00 90.44 70 LEU A N 1
ATOM 552 C CA . LEU A 1 70 ? 4.765 -3.994 -3.394 1.00 90.44 70 LEU A CA 1
ATOM 553 C C . LEU A 1 70 ? 5.223 -5.113 -4.335 1.00 90.44 70 LEU A C 1
ATOM 555 O O . LEU A 1 70 ? 5.543 -4.845 -5.493 1.00 90.44 70 LEU A O 1
ATOM 559 N N . LYS A 1 71 ? 5.214 -6.370 -3.870 1.00 88.38 71 LYS A N 1
ATOM 560 C CA . LYS A 1 71 ? 5.653 -7.539 -4.645 1.00 88.38 71 LYS A CA 1
ATOM 561 C C . LYS A 1 71 ? 5.058 -7.561 -6.051 1.00 88.38 71 LYS A C 1
ATOM 563 O O . LYS A 1 71 ? 3.878 -7.275 -6.209 1.00 88.38 71 LYS A O 1
ATOM 568 N N . GLU A 1 72 ? 5.857 -7.949 -7.046 1.00 89.31 72 GLU A N 1
ATOM 569 C CA . GLU A 1 72 ? 5.413 -8.075 -8.444 1.00 89.31 72 GLU A CA 1
ATOM 570 C C . GLU A 1 72 ? 4.934 -6.739 -9.056 1.00 89.31 72 GLU A C 1
ATOM 572 O O . GLU A 1 72 ? 3.995 -6.726 -9.840 1.00 89.31 72 GLU A O 1
ATOM 577 N N . ASN A 1 73 ? 5.580 -5.620 -8.703 1.00 92.12 73 ASN A N 1
ATOM 578 C CA . ASN A 1 73 ? 5.503 -4.359 -9.452 1.00 92.12 73 ASN A CA 1
ATOM 579 C C . ASN A 1 73 ? 6.811 -4.117 -10.230 1.00 92.12 73 ASN A C 1
ATOM 581 O O . ASN A 1 73 ? 7.874 -4.509 -9.736 1.00 92.12 73 ASN A O 1
ATOM 585 N N . PRO A 1 74 ? 6.785 -3.416 -11.379 1.00 91.75 74 PRO A N 1
ATOM 586 C CA . PRO A 1 74 ? 7.989 -3.077 -12.144 1.00 91.75 74 PRO A CA 1
ATOM 587 C C . PRO A 1 74 ? 9.078 -2.368 -11.324 1.00 91.75 74 PRO A C 1
ATOM 589 O O . PRO A 1 74 ? 10.256 -2.694 -11.471 1.00 91.75 74 PRO A O 1
ATOM 592 N N . LEU A 1 75 ? 8.702 -1.484 -10.387 1.00 87.00 75 LEU A N 1
ATOM 593 C CA . LEU A 1 75 ? 9.653 -0.817 -9.482 1.00 87.00 75 LEU A CA 1
ATOM 594 C C . LEU A 1 75 ? 10.526 -1.798 -8.687 1.00 87.00 75 LEU A C 1
ATOM 596 O O . LEU A 1 75 ? 11.631 -1.449 -8.280 1.00 87.00 75 LEU A O 1
ATOM 600 N N . CYS A 1 76 ? 10.045 -3.025 -8.459 1.00 81.81 76 CYS A N 1
ATOM 601 C CA . CYS A 1 76 ? 10.792 -4.029 -7.717 1.00 81.81 76 CYS A CA 1
ATOM 602 C C . CYS A 1 76 ? 11.938 -4.656 -8.508 1.00 81.81 76 CYS A C 1
ATOM 604 O O . CYS A 1 76 ? 12.852 -5.196 -7.892 1.00 81.81 76 CYS A O 1
ATOM 606 N N . GLY A 1 77 ? 11.927 -4.552 -9.841 1.00 73.25 77 GLY A N 1
ATOM 607 C CA . GLY A 1 77 ? 13.041 -4.992 -10.685 1.00 73.25 77 GLY A CA 1
ATOM 608 C C . GLY A 1 77 ? 14.311 -4.153 -10.505 1.00 73.25 77 GLY A C 1
ATOM 609 O O . GLY A 1 77 ? 15.379 -4.568 -10.938 1.00 73.25 77 GLY A O 1
ATOM 610 N N . ILE A 1 78 ? 14.203 -2.992 -9.849 1.00 67.00 78 ILE A N 1
ATOM 611 C CA . ILE A 1 78 ? 15.329 -2.100 -9.549 1.00 67.00 78 ILE A CA 1
ATOM 612 C C . ILE A 1 78 ? 16.108 -2.590 -8.314 1.00 67.00 78 ILE A C 1
ATOM 614 O O . ILE A 1 78 ? 17.286 -2.272 -8.162 1.00 67.00 78 ILE A O 1
ATOM 618 N N . PHE A 1 79 ? 15.488 -3.384 -7.430 1.00 63.06 79 PHE A N 1
ATOM 619 C CA . PHE A 1 79 ? 16.148 -3.860 -6.215 1.00 63.06 79 PHE A CA 1
ATOM 620 C C . PHE A 1 79 ? 16.874 -5.192 -6.464 1.00 63.06 79 PHE A C 1
ATOM 622 O O . PHE A 1 79 ? 16.244 -6.156 -6.898 1.00 63.06 79 PHE A O 1
ATOM 629 N N . PRO A 1 80 ? 18.176 -5.295 -6.135 1.00 57.88 80 PRO A N 1
ATOM 630 C CA . PRO A 1 80 ? 18.956 -6.512 -6.366 1.00 57.88 80 PRO A CA 1
ATOM 631 C C . PRO A 1 80 ? 18.488 -7.709 -5.518 1.00 57.88 80 PRO A C 1
ATOM 633 O O . PRO A 1 80 ? 18.684 -8.852 -5.921 1.00 57.88 80 PRO A O 1
ATOM 636 N N . ASN A 1 81 ? 17.822 -7.466 -4.382 1.00 57.66 81 ASN A N 1
ATOM 637 C CA . ASN A 1 81 ? 17.242 -8.503 -3.529 1.00 57.66 81 ASN A CA 1
ATOM 638 C C . ASN A 1 81 ? 15.708 -8.449 -3.548 1.00 57.66 81 ASN A C 1
ATOM 640 O O . ASN A 1 81 ? 15.100 -7.430 -3.224 1.00 57.66 81 ASN A O 1
ATOM 644 N N . GLN A 1 82 ? 15.066 -9.586 -3.842 1.00 53.56 82 GLN A N 1
ATOM 645 C CA . GLN A 1 82 ? 13.599 -9.709 -3.863 1.00 53.56 82 GLN A CA 1
ATOM 646 C C . GLN A 1 82 ? 12.945 -9.479 -2.489 1.00 53.56 82 GLN A C 1
ATOM 648 O O . GLN A 1 82 ? 11.771 -9.114 -2.431 1.00 53.56 82 GLN A O 1
ATOM 653 N N . SER A 1 83 ? 13.681 -9.665 -1.387 1.00 55.88 83 SER A N 1
ATOM 654 C CA . SER A 1 83 ? 13.199 -9.384 -0.027 1.00 55.88 83 SER A CA 1
ATOM 655 C C . SER A 1 83 ? 13.003 -7.889 0.235 1.00 55.88 83 SER A C 1
ATOM 657 O O . SER A 1 83 ? 12.108 -7.528 0.989 1.00 55.88 83 SER A O 1
ATOM 659 N N . THR A 1 84 ? 13.747 -7.0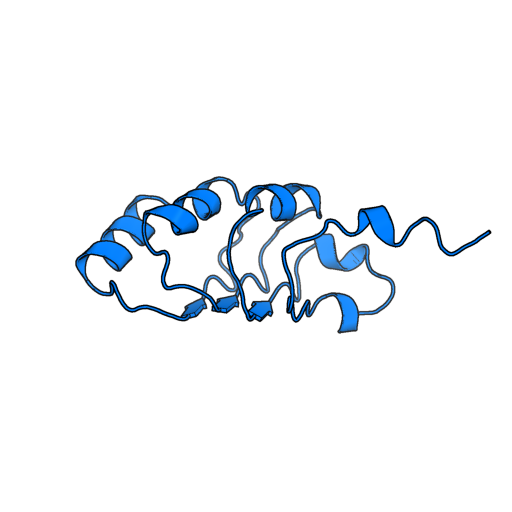12 -0.448 1.00 55.03 84 THR A N 1
ATOM 660 C CA . THR A 1 84 ? 13.609 -5.548 -0.338 1.00 55.03 84 THR A CA 1
ATOM 661 C C . THR A 1 84 ? 12.288 -5.037 -0.928 1.00 55.03 84 THR A C 1
ATOM 663 O O . THR A 1 84 ? 11.804 -3.970 -0.564 1.00 55.03 84 THR A O 1
ATOM 666 N N . CYS A 1 85 ? 11.668 -5.815 -1.820 1.00 55.19 85 CYS A N 1
ATOM 667 C CA . CYS A 1 85 ? 10.381 -5.497 -2.442 1.00 55.19 85 CYS A CA 1
ATOM 668 C C . CYS A 1 85 ? 9.175 -5.714 -1.493 1.00 55.19 85 CYS A C 1
ATOM 670 O O . CYS A 1 85 ? 8.062 -5.263 -1.778 1.00 55.19 85 CYS A O 1
ATOM 672 N N . VAL A 1 86 ? 9.381 -6.368 -0.342 1.00 54.16 86 VAL A N 1
ATOM 673 C CA . VAL A 1 86 ? 8.444 -6.340 0.789 1.00 54.16 86 VAL A CA 1
ATOM 674 C C . VAL A 1 86 ? 8.964 -5.292 1.763 1.00 54.16 86 VAL A C 1
ATOM 676 O O . VAL A 1 86 ? 9.826 -5.568 2.592 1.00 54.16 86 VAL A O 1
ATOM 679 N N . MET A 1 87 ? 8.487 -4.060 1.626 1.00 54.66 87 MET A N 1
ATOM 680 C CA . MET A 1 87 ? 8.887 -2.996 2.534 1.00 54.66 87 MET A CA 1
ATOM 681 C C . MET A 1 87 ? 7.958 -3.032 3.748 1.00 54.66 87 MET A C 1
ATOM 683 O O . MET A 1 87 ? 6.874 -2.455 3.730 1.00 54.66 87 MET A O 1
ATOM 687 N N . SER A 1 88 ? 8.369 -3.730 4.809 1.00 43.34 88 SER A N 1
ATOM 688 C CA . SER A 1 88 ? 7.828 -3.489 6.149 1.00 43.34 88 SER A CA 1
ATOM 689 C C . SER A 1 88 ? 8.234 -2.072 6.549 1.00 43.34 88 SER A C 1
ATOM 691 O O . SER A 1 88 ? 9.311 -1.858 7.102 1.00 43.34 88 SER A O 1
ATOM 693 N N . VAL A 1 89 ? 7.430 -1.077 6.173 1.00 47.19 89 VAL A N 1
ATOM 694 C CA . VAL A 1 89 ? 7.673 0.320 6.541 1.00 47.19 89 VAL A CA 1
ATOM 695 C C . VAL A 1 89 ? 7.252 0.484 7.995 1.00 47.19 89 VAL A C 1
ATOM 697 O O . VAL A 1 89 ? 6.152 0.927 8.294 1.00 47.19 89 VAL A O 1
ATOM 700 N N . VAL A 1 90 ? 8.142 0.131 8.917 1.00 39.91 90 VAL A N 1
ATOM 701 C CA . VAL A 1 90 ? 8.102 0.700 10.262 1.00 39.91 90 VAL A CA 1
ATOM 702 C C . VAL A 1 90 ? 9.042 1.896 10.239 1.00 39.91 90 VAL A C 1
ATOM 704 O O . VAL A 1 90 ? 10.236 1.754 10.000 1.00 39.91 90 VAL A O 1
ATOM 707 N N . THR A 1 91 ? 8.457 3.065 10.493 1.00 36.91 91 THR A N 1
ATOM 708 C CA . THR A 1 91 ? 9.004 4.433 10.444 1.00 36.91 91 THR A CA 1
ATOM 709 C C . THR A 1 91 ? 8.938 5.106 9.071 1.00 36.91 91 THR A C 1
ATOM 711 O O . THR A 1 91 ? 9.645 4.755 8.139 1.00 36.91 91 THR A O 1
ATOM 714 N N . SER A 1 92 ? 8.001 6.064 8.985 1.00 38.59 92 SER A N 1
ATOM 715 C CA . SER A 1 92 ? 7.922 7.203 8.059 1.00 38.59 92 SER A CA 1
ATOM 716 C C . SER A 1 92 ? 8.657 7.028 6.737 1.00 38.59 92 SER A C 1
ATOM 718 O O . SER A 1 92 ? 9.870 7.137 6.738 1.00 38.59 92 SER A O 1
ATOM 720 N N . VAL A 1 93 ? 7.922 6.865 5.631 1.00 44.09 93 VAL A N 1
ATOM 721 C CA . VAL A 1 93 ? 8.424 6.819 4.242 1.00 44.09 93 VAL A CA 1
ATOM 722 C C . VAL A 1 93 ? 9.567 7.825 4.009 1.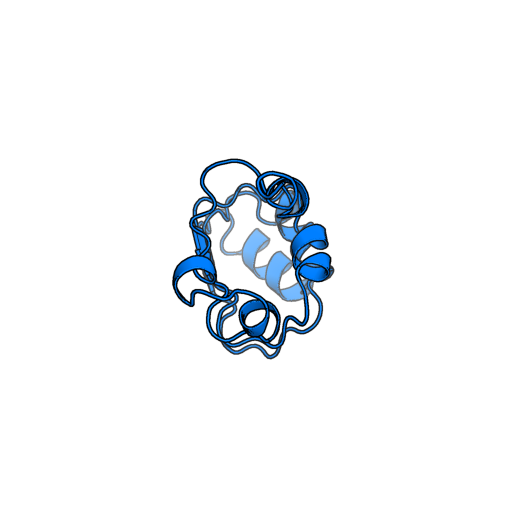00 44.09 93 VAL A C 1
ATOM 724 O O . VAL A 1 93 ? 9.349 8.966 3.589 1.00 44.09 93 VAL A O 1
ATOM 727 N N . THR A 1 94 ? 10.796 7.404 4.296 1.00 41.25 94 THR A N 1
ATOM 728 C CA . THR A 1 94 ? 12.029 8.072 3.907 1.00 41.25 94 THR A CA 1
ATOM 729 C C . THR A 1 94 ? 12.360 7.508 2.536 1.00 41.25 94 THR A C 1
ATOM 731 O O . THR A 1 94 ? 12.420 6.286 2.372 1.00 41.25 94 THR A O 1
ATOM 734 N N . PRO A 1 95 ? 12.498 8.356 1.505 1.00 41.38 95 PRO A N 1
ATOM 735 C CA . PRO A 1 95 ? 12.848 7.862 0.188 1.00 41.38 95 PRO A CA 1
ATOM 736 C C . PRO A 1 95 ? 14.193 7.109 0.258 1.00 41.38 95 PRO A C 1
ATOM 738 O O . PRO A 1 95 ? 15.093 7.553 0.972 1.00 41.38 95 PRO A O 1
ATOM 741 N N . PRO A 1 96 ? 14.381 6.031 -0.527 1.00 48.97 96 PRO A N 1
ATOM 742 C CA . PRO A 1 96 ? 15.631 5.260 -0.614 1.00 48.97 96 PRO A CA 1
ATOM 743 C C . PRO A 1 96 ? 16.894 6.068 -0.969 1.00 48.97 96 PRO A C 1
ATOM 745 O O . PRO A 1 96 ? 17.986 5.509 -0.991 1.00 48.97 96 PRO A O 1
ATOM 748 N N . GLY A 1 97 ? 16.765 7.369 -1.254 1.00 42.16 97 GLY A N 1
ATOM 749 C CA . GLY A 1 97 ? 17.867 8.268 -1.594 1.00 42.16 97 GLY A CA 1
ATOM 750 C C . GLY A 1 97 ? 18.912 8.459 -0.489 1.00 42.16 97 GLY A C 1
ATOM 751 O O . GLY A 1 97 ? 19.990 8.959 -0.787 1.00 42.16 97 GLY A O 1
ATOM 752 N N . GLU A 1 98 ? 18.650 8.026 0.749 1.00 40.25 98 GLU A N 1
ATOM 753 C CA . GLU A 1 98 ? 19.660 8.034 1.822 1.00 40.25 98 GLU A CA 1
ATOM 754 C C . GLU A 1 98 ? 20.497 6.743 1.907 1.00 40.25 98 GLU A C 1
ATOM 756 O O . GLU A 1 98 ? 21.487 6.709 2.632 1.00 40.25 98 GLU A O 1
ATOM 761 N N . LEU A 1 99 ? 20.191 5.701 1.121 1.00 43.44 99 LEU A N 1
ATOM 762 C CA . LEU A 1 99 ? 20.995 4.466 1.086 1.00 43.44 99 LEU A CA 1
ATOM 763 C C . LEU A 1 99 ? 22.116 4.484 0.030 1.00 43.44 99 LEU A C 1
ATOM 765 O O . LEU A 1 99 ? 22.985 3.617 0.053 1.00 43.44 99 LEU A O 1
ATOM 769 N N . CYS A 1 100 ? 22.145 5.472 -0.872 1.00 38.19 100 CYS A N 1
ATOM 770 C CA . CYS A 1 100 ? 23.178 5.571 -1.913 1.00 38.19 100 CYS A CA 1
ATOM 771 C C . CYS A 1 100 ? 24.524 6.155 -1.434 1.00 38.19 100 CYS A C 1
ATOM 773 O O . CYS A 1 100 ? 25.463 6.175 -2.221 1.00 38.19 100 CYS A O 1
ATOM 775 N N . ASN A 1 101 ? 24.650 6.587 -0.171 1.00 33.69 101 ASN A N 1
ATOM 776 C CA . ASN A 1 101 ? 25.875 7.210 0.363 1.00 33.69 101 ASN A CA 1
ATOM 777 C C . ASN A 1 101 ? 26.635 6.355 1.400 1.00 33.69 101 ASN A C 1
ATOM 779 O O . ASN A 1 101 ? 27.428 6.894 2.168 1.00 33.69 101 ASN A O 1
ATOM 783 N N . LEU A 1 102 ? 26.440 5.032 1.429 1.00 32.62 102 LEU A N 1
ATOM 784 C CA . LEU A 1 102 ? 27.330 4.104 2.147 1.00 32.62 102 LEU A CA 1
ATOM 785 C C . LEU A 1 102 ? 27.961 3.125 1.150 1.00 32.62 102 LEU A C 1
ATOM 787 O O . LEU A 1 102 ? 27.591 1.960 1.040 1.00 32.62 102 LEU A O 1
ATOM 791 N N . GLY A 1 103 ? 28.890 3.651 0.362 1.00 39.03 103 GLY A N 1
ATOM 792 C CA . GLY A 1 103 ? 29.589 2.908 -0.678 1.00 39.03 103 GLY A CA 1
ATOM 793 C C . GLY A 1 103 ? 30.638 3.773 -1.362 1.00 39.03 103 GLY A C 1
ATOM 794 O O . GLY A 1 103 ? 30.595 3.934 -2.577 1.00 39.03 103 GLY A O 1
ATOM 795 N N . ALA A 1 104 ? 31.530 4.362 -0.568 1.00 34.62 104 ALA A N 1
ATOM 796 C CA . ALA A 1 104 ? 32.820 4.883 -1.004 1.00 34.62 104 ALA A CA 1
ATOM 797 C C . ALA A 1 104 ? 33.880 4.404 -0.010 1.00 34.62 104 ALA A C 1
ATOM 799 O O . ALA A 1 104 ? 33.585 4.456 1.207 1.00 34.62 104 ALA A O 1
#

Solvent-accessible surface area (backbone atoms only — not comparable to full-atom values): 5951 Å² total; per-residue (Å²): 92,65,71,63,46,50,50,36,40,74,76,41,60,79,43,41,70,46,80,51,55,64,63,67,44,56,73,39,68,60,54,42,52,37,61,77,54,40,65,51,41,24,32,41,32,46,23,44,20,47,35,65,42,69,70,47,57,57,49,41,60,82,57,70,43,59,36,42,38,40,45,71,19,59,36,43,77,75,46,94,47,76,69,67,31,52,42,72,39,75,72,74,85,67,71,76,78,75,66,76,79,80,81,130

Secondary structure (DSSP, 8-state):
-HHHHHHHHHH-TT--EEE-TTS-----GGGTTHHHH-TT--EEE-TTS----HHHHHTTTT---SEEE-TT-GGGGGSSSGGGGEE---S----GGGSTTS--

Sequence (104 aa):
MAATLQIIKENFPELLSLNLCKNKLYQLDGLSDIIQMVPTVNILNLSKNEVPSVWELGKMKGLKLEELWLKENPLCGIFPNQSTCVMSVVTSVTPPGELCNLGA

Organism: Gulo gulo (NCBI:txid48420)

Radius of gyration: 14.13 Å; Cα contacts (8 Å, |Δi|>4): 163; chains: 1; bounding box: 53×22×24 Å